Protein AF-A0A7Z7ND71-F1 (afdb_monomer_lite)

InterPro domains:
  IPR002765 Uncharacterised protein family UPF0145, YbjQ-like [PF01906] (1-61)
  IPR002765 Uncharacterised protein family UPF0145, YbjQ-like [PTHR34068] (1-61)
  IPR035439 UPF0145 domain superfamily [SSF117782] (1-61)

Secondary structure (DSSP, 8-state):
--HHHHHHHHHHHHHHHHHHHHHHHHHHHHTT-SEEEEEEEEEEEETTTEEEEEEEEEEE-----SHHHHHHHHHTTTT----------------

Structure (mmCIF, N/CA/C/O backbone):
data_AF-A0A7Z7ND71-F1
#
_entry.id   AF-A0A7Z7ND71-F1
#
loop_
_atom_site.group_PDB
_atom_site.id
_atom_site.type_symbol
_atom_site.label_atom_id
_atom_site.label_alt_id
_atom_site.label_comp_id
_atom_site.label_asym_id
_atom_site.label_entity_id
_atom_site.label_seq_id
_atom_site.pdbx_PDB_ins_code
_atom_site.Cartn_x
_atom_site.Cartn_y
_atom_site.Cartn_z
_atom_site.occupancy
_atom_site.B_iso_or_equiv
_atom_site.auth_seq_id
_atom_site.auth_comp_id
_atom_site.auth_asym_id
_atom_site.auth_atom_id
_atom_site.pdbx_PDB_model_num
ATOM 1 N N . MET A 1 1 ? 31.836 -9.004 -20.708 1.00 43.09 1 MET A N 1
ATOM 2 C CA . MET A 1 1 ? 31.038 -9.108 -19.466 1.00 43.09 1 MET A CA 1
ATOM 3 C C . MET A 1 1 ? 30.983 -7.730 -18.821 1.00 43.09 1 MET A C 1
ATOM 5 O O . MET A 1 1 ? 31.931 -7.339 -18.154 1.00 43.09 1 MET A O 1
ATOM 9 N N . PHE A 1 2 ? 29.920 -6.970 -19.093 1.00 47.94 2 PHE A N 1
ATOM 10 C CA . PHE A 1 2 ? 29.690 -5.639 -18.526 1.00 47.94 2 PHE A CA 1
ATOM 11 C C . PHE A 1 2 ? 28.897 -5.780 -17.221 1.00 47.94 2 PHE A C 1
ATOM 13 O O . PHE A 1 2 ? 27.683 -5.935 -17.233 1.00 47.94 2 PHE A O 1
ATOM 20 N N . GLY A 1 3 ? 29.593 -5.764 -16.082 1.00 55.75 3 GLY A N 1
ATOM 21 C CA . GLY A 1 3 ? 28.962 -5.803 -14.754 1.00 55.75 3 GLY A CA 1
ATOM 22 C C . GLY A 1 3 ? 28.369 -4.462 -14.296 1.00 55.75 3 GLY A C 1
ATOM 23 O O . GLY A 1 3 ? 27.633 -4.428 -13.315 1.00 55.75 3 GLY A O 1
ATOM 24 N N . GLY A 1 4 ? 28.674 -3.360 -14.992 1.00 60.12 4 GLY A N 1
ATOM 25 C CA . GLY A 1 4 ? 28.228 -2.008 -14.627 1.00 60.12 4 GLY A CA 1
ATOM 26 C C . GLY A 1 4 ? 26.797 -1.673 -15.061 1.00 60.12 4 GLY A C 1
ATOM 27 O O . GLY A 1 4 ? 26.057 -1.061 -14.293 1.00 60.12 4 GLY A O 1
ATOM 28 N N . GLU A 1 5 ? 26.373 -2.118 -16.249 1.00 59.59 5 GLU A N 1
ATOM 29 C CA . GLU A 1 5 ? 25.012 -1.872 -16.761 1.00 59.59 5 GLU A CA 1
ATOM 30 C C . GLU A 1 5 ? 23.942 -2.543 -15.891 1.00 59.59 5 GLU A C 1
ATOM 32 O O . GLU A 1 5 ? 22.904 -1.946 -15.621 1.00 59.59 5 GLU A O 1
ATOM 37 N N . LEU A 1 6 ? 24.230 -3.736 -15.357 1.00 59.78 6 LEU A N 1
ATOM 38 C CA . LEU A 1 6 ? 23.340 -4.466 -14.448 1.00 59.78 6 LEU A CA 1
ATOM 39 C C . LEU A 1 6 ? 23.071 -3.715 -13.136 1.00 59.78 6 LEU A C 1
ATOM 41 O O . LEU A 1 6 ? 21.932 -3.701 -12.665 1.00 59.78 6 LEU A O 1
ATOM 45 N N . GLN A 1 7 ? 24.078 -3.059 -12.548 1.00 61.03 7 GLN A N 1
ATOM 46 C CA . GLN A 1 7 ? 23.859 -2.261 -11.336 1.00 61.03 7 GLN A CA 1
ATOM 47 C C . GLN A 1 7 ? 23.040 -0.996 -11.620 1.00 61.03 7 GLN A C 1
ATOM 49 O O . GLN A 1 7 ? 22.138 -0.674 -10.845 1.00 61.03 7 GLN A O 1
ATOM 54 N N . GLY A 1 8 ? 23.300 -0.314 -12.741 1.00 64.06 8 GLY A N 1
ATOM 55 C CA . GLY A 1 8 ? 22.507 0.844 -13.169 1.00 64.06 8 GLY A CA 1
ATOM 56 C C . GLY A 1 8 ? 21.046 0.480 -13.445 1.00 64.06 8 GLY A C 1
ATOM 57 O O . GLY A 1 8 ? 20.133 1.163 -12.990 1.00 64.06 8 GLY A O 1
ATOM 58 N N . MET A 1 9 ? 20.814 -0.656 -14.101 1.00 61.34 9 MET A N 1
ATOM 59 C CA . MET A 1 9 ? 19.477 -1.165 -14.410 1.00 61.34 9 MET A CA 1
ATOM 60 C C . MET A 1 9 ? 18.708 -1.586 -13.152 1.00 61.34 9 MET A C 1
ATOM 62 O O . MET A 1 9 ? 17.529 -1.273 -13.005 1.00 61.34 9 MET A O 1
ATOM 66 N N . THR A 1 10 ? 19.397 -2.211 -12.193 1.00 70.00 10 THR A N 1
ATOM 67 C CA . THR A 1 10 ? 18.819 -2.567 -10.886 1.00 70.00 10 THR A CA 1
ATOM 68 C C . THR A 1 10 ? 18.416 -1.322 -10.091 1.00 70.00 10 THR A C 1
ATOM 70 O O . THR A 1 10 ? 17.353 -1.302 -9.469 1.00 70.00 10 THR A O 1
ATOM 73 N N . LYS A 1 11 ? 19.231 -0.260 -10.139 1.00 75.00 11 LYS A N 1
ATOM 74 C CA . LYS A 1 11 ? 18.915 1.025 -9.503 1.00 75.00 11 LYS A CA 1
ATOM 75 C C . LYS A 1 11 ? 17.685 1.679 -10.140 1.00 75.00 11 LYS A C 1
ATOM 77 O O . LYS A 1 11 ? 16.762 2.046 -9.417 1.00 75.00 11 LYS A O 1
ATOM 82 N N . ASN A 1 12 ? 17.630 1.737 -11.470 1.00 80.56 12 ASN A N 1
ATOM 83 C CA . ASN A 1 12 ? 16.495 2.311 -12.200 1.00 80.56 12 ASN A CA 1
ATOM 84 C C . ASN A 1 12 ? 15.188 1.549 -11.927 1.00 80.56 12 ASN A C 1
ATOM 86 O O . ASN A 1 12 ? 14.128 2.158 -11.774 1.00 80.56 12 ASN A O 1
ATOM 90 N N . LEU A 1 13 ? 15.255 0.219 -11.803 1.00 82.56 13 LEU A N 1
ATOM 91 C CA . LEU A 1 13 ? 14.096 -0.602 -11.453 1.00 82.56 13 LEU A CA 1
ATOM 92 C C . LEU A 1 13 ? 13.594 -0.307 -10.031 1.00 82.56 13 LEU A C 1
ATOM 94 O O . LEU A 1 13 ? 12.386 -0.217 -9.803 1.00 82.56 13 LEU A O 1
ATOM 98 N N . ALA A 1 14 ? 14.508 -0.139 -9.072 1.00 87.75 14 ALA A N 1
ATOM 99 C CA . ALA A 1 14 ? 14.157 0.219 -7.700 1.00 87.75 14 ALA A CA 1
ATOM 100 C C . ALA A 1 14 ? 13.523 1.618 -7.618 1.00 87.75 14 ALA A C 1
ATOM 102 O O . ALA A 1 14 ? 12.507 1.792 -6.944 1.00 87.75 14 ALA A O 1
ATOM 103 N N . GLU A 1 15 ? 14.075 2.595 -8.339 1.00 90.56 15 GLU A N 1
ATOM 104 C CA . GLU A 1 15 ? 13.510 3.946 -8.440 1.00 90.56 15 GLU A CA 1
ATOM 105 C C . GLU A 1 15 ? 12.104 3.922 -9.056 1.00 90.56 15 GLU A C 1
ATOM 107 O O . GLU A 1 15 ? 11.174 4.481 -8.475 1.00 90.56 15 GLU A O 1
ATOM 112 N N . SER A 1 16 ? 11.914 3.173 -10.145 1.00 90.06 16 SER A N 1
ATOM 113 C CA . SER A 1 16 ? 10.611 3.031 -10.811 1.00 90.06 16 SER A CA 1
ATOM 114 C C . SER A 1 16 ? 9.555 2.387 -9.899 1.00 90.06 16 SER A C 1
ATOM 116 O O . SER A 1 16 ? 8.409 2.836 -9.844 1.00 90.06 16 SER A O 1
ATOM 118 N N . ARG A 1 17 ? 9.932 1.367 -9.111 1.00 93.19 17 ARG A N 1
ATOM 119 C CA . ARG A 1 17 ? 9.038 0.760 -8.104 1.00 93.19 17 ARG A CA 1
ATOM 120 C C . ARG A 1 17 ? 8.651 1.747 -7.009 1.00 93.19 17 ARG A C 1
ATOM 122 O O . ARG A 1 17 ? 7.488 1.786 -6.607 1.00 93.19 17 ARG A O 1
ATOM 129 N N . ASN A 1 18 ? 9.609 2.539 -6.533 1.00 95.12 18 ASN A N 1
ATOM 130 C CA . ASN A 1 18 ? 9.352 3.556 -5.519 1.00 95.12 18 ASN A CA 1
ATOM 131 C C . ASN A 1 18 ? 8.399 4.633 -6.042 1.00 95.12 18 ASN A C 1
ATOM 133 O O . ASN A 1 18 ? 7.495 5.043 -5.316 1.00 95.12 18 ASN A O 1
ATOM 137 N N . GLU A 1 19 ? 8.544 5.043 -7.302 1.00 95.75 19 GLU A N 1
ATOM 138 C CA . GLU A 1 19 ? 7.635 5.999 -7.930 1.00 95.75 19 GLU A CA 1
ATOM 139 C C . GLU A 1 19 ? 6.211 5.435 -8.069 1.00 95.75 19 GLU A C 1
ATOM 141 O O . GLU A 1 19 ? 5.246 6.086 -7.659 1.00 95.75 19 GLU A O 1
ATOM 146 N N . ALA A 1 20 ? 6.064 4.202 -8.567 1.00 96.56 20 ALA A N 1
ATOM 147 C CA . ALA A 1 20 ? 4.764 3.536 -8.669 1.00 96.56 20 ALA A CA 1
ATOM 148 C C . ALA A 1 20 ? 4.082 3.403 -7.294 1.00 96.56 20 ALA A C 1
ATOM 150 O O . ALA A 1 20 ? 2.897 3.705 -7.138 1.00 96.56 20 ALA A O 1
ATOM 151 N N . MET A 1 21 ? 4.845 3.025 -6.266 1.00 97.88 21 MET A N 1
ATOM 152 C CA . MET A 1 21 ? 4.355 2.934 -4.892 1.00 97.88 21 MET A CA 1
ATOM 153 C C . MET A 1 21 ? 3.967 4.302 -4.317 1.00 97.88 21 MET A C 1
ATOM 155 O O . MET A 1 21 ? 2.939 4.408 -3.650 1.00 97.88 21 MET A O 1
ATOM 159 N N . ALA A 1 22 ? 4.735 5.361 -4.588 1.00 98.06 22 ALA A N 1
ATOM 160 C CA . ALA A 1 22 ? 4.398 6.714 -4.149 1.00 98.06 22 ALA A CA 1
ATOM 161 C C . ALA A 1 22 ? 3.059 7.182 -4.742 1.00 98.06 22 ALA A C 1
ATOM 163 O O . ALA A 1 22 ? 2.229 7.745 -4.026 1.00 98.06 22 ALA A O 1
ATOM 164 N N . ARG A 1 23 ? 2.807 6.883 -6.024 1.00 98.00 23 ARG A N 1
ATOM 165 C CA . ARG A 1 23 ? 1.519 7.158 -6.681 1.00 98.00 23 ARG A CA 1
ATOM 166 C C . ARG A 1 23 ? 0.372 6.382 -6.024 1.00 98.00 23 ARG A C 1
ATOM 168 O O . ARG A 1 23 ? -0.650 6.985 -5.705 1.00 98.00 23 ARG A O 1
ATOM 175 N N . LEU A 1 24 ? 0.561 5.089 -5.740 1.00 98.50 24 LEU A N 1
ATOM 176 C CA . LEU A 1 24 ? -0.428 4.264 -5.032 1.00 98.50 24 LEU A CA 1
ATOM 177 C C . LEU A 1 24 ? -0.744 4.809 -3.627 1.00 98.50 24 LEU A C 1
ATOM 179 O O . LEU A 1 24 ? -1.908 4.877 -3.238 1.00 98.50 24 LEU A O 1
ATOM 183 N N . ILE A 1 25 ? 0.276 5.221 -2.870 1.00 98.31 25 ILE A N 1
ATOM 184 C CA . ILE A 1 25 ? 0.113 5.804 -1.529 1.00 98.31 25 ILE A CA 1
ATOM 185 C C . ILE A 1 25 ? -0.679 7.111 -1.593 1.00 98.31 25 ILE A C 1
ATOM 187 O O . ILE A 1 25 ? -1.575 7.323 -0.775 1.00 98.31 25 ILE A O 1
ATOM 191 N N . ASN A 1 26 ? -0.367 7.979 -2.556 1.00 98.31 26 ASN A N 1
ATOM 192 C CA . ASN A 1 26 ? -1.093 9.232 -2.741 1.00 98.31 26 ASN A CA 1
ATOM 193 C C . ASN A 1 26 ? -2.566 8.974 -3.070 1.00 98.31 26 ASN A C 1
ATOM 195 O O . ASN A 1 26 ? -3.440 9.585 -2.461 1.00 98.31 26 ASN A O 1
ATOM 199 N N . GLU A 1 27 ? -2.851 8.017 -3.951 1.00 98.25 27 GLU A N 1
ATOM 200 C CA . GLU A 1 27 ? -4.225 7.655 -4.293 1.00 98.25 27 GLU A CA 1
ATOM 201 C C . GLU A 1 27 ? -4.982 7.050 -3.102 1.00 98.25 27 GLU A C 1
ATOM 203 O O . GLU A 1 27 ? -6.133 7.406 -2.845 1.00 98.25 27 GLU A O 1
ATOM 208 N N . ALA A 1 28 ? -4.330 6.189 -2.314 1.00 98.25 28 ALA A N 1
ATOM 209 C CA . ALA A 1 28 ? -4.919 5.639 -1.097 1.00 98.25 28 ALA A CA 1
ATOM 210 C C . ALA A 1 28 ? -5.277 6.744 -0.090 1.00 98.25 28 ALA A C 1
ATOM 212 O O . ALA A 1 28 ? -6.378 6.735 0.460 1.00 98.25 28 ALA A O 1
ATOM 213 N N . ARG A 1 29 ? -4.389 7.731 0.099 1.00 96.69 29 ARG A N 1
ATOM 214 C CA . ARG A 1 29 ? -4.637 8.898 0.962 1.00 96.69 29 ARG A CA 1
ATOM 215 C C . ARG A 1 29 ? -5.776 9.769 0.446 1.00 96.69 29 ARG A C 1
ATOM 217 O O . ARG A 1 29 ? -6.638 10.150 1.231 1.00 96.69 29 ARG A O 1
ATOM 224 N N . ASN A 1 30 ? -5.816 10.042 -0.859 1.00 97.62 30 ASN A N 1
ATOM 225 C CA . ASN A 1 30 ? -6.882 10.831 -1.487 1.00 97.62 30 ASN A CA 1
ATOM 226 C C . ASN A 1 30 ? -8.265 10.186 -1.308 1.00 97.62 30 ASN A C 1
ATOM 228 O O . ASN A 1 30 ? -9.274 10.884 -1.256 1.00 97.62 30 ASN A O 1
ATOM 232 N N . ARG A 1 31 ? -8.313 8.857 -1.159 1.00 96.94 31 ARG A N 1
ATOM 233 C CA . ARG A 1 31 ? -9.531 8.085 -0.863 1.00 96.94 31 ARG A CA 1
ATOM 234 C C . ARG A 1 31 ? -9.845 7.965 0.632 1.00 96.94 31 ARG A C 1
ATOM 236 O O . ARG A 1 31 ? -10.776 7.253 0.996 1.00 96.94 31 ARG A O 1
ATOM 243 N N . GLY A 1 32 ? -9.079 8.627 1.499 1.00 95.56 32 GLY A N 1
ATOM 244 C CA . GLY A 1 32 ? -9.239 8.562 2.953 1.00 95.56 32 GLY A CA 1
ATOM 245 C C . GLY A 1 32 ? -8.668 7.295 3.596 1.00 95.56 32 GLY A C 1
ATOM 246 O O . GLY A 1 32 ? -8.955 7.026 4.756 1.00 95.56 32 GLY A O 1
ATOM 247 N N . GLY A 1 33 ? -7.872 6.506 2.872 1.00 96.50 33 GLY A N 1
ATOM 248 C CA . GLY A 1 33 ? -7.189 5.343 3.426 1.00 96.50 33 GLY A CA 1
ATOM 249 C C . GLY A 1 33 ? -5.978 5.734 4.274 1.00 96.50 33 GLY A C 1
ATOM 250 O O . GLY A 1 33 ? -5.184 6.596 3.892 1.00 96.50 33 GLY A O 1
ATOM 251 N N . ASN A 1 34 ? -5.795 5.051 5.406 1.00 94.94 34 ASN A N 1
ATOM 252 C CA . ASN A 1 34 ? -4.594 5.153 6.243 1.00 94.94 34 ASN A CA 1
ATOM 253 C C . ASN A 1 34 ? -3.657 3.939 6.091 1.00 94.94 34 ASN A C 1
ATOM 255 O O . ASN A 1 34 ? -2.567 3.929 6.662 1.00 94.94 34 ASN A O 1
ATOM 259 N N . ALA A 1 35 ? -4.077 2.928 5.328 1.00 96.38 35 ALA A N 1
ATOM 260 C CA . ALA A 1 35 ? -3.300 1.740 5.017 1.00 96.38 35 ALA A CA 1
ATOM 261 C C . ALA A 1 35 ? -3.681 1.182 3.637 1.00 96.38 35 ALA A C 1
ATOM 263 O O . ALA A 1 35 ? -4.778 1.424 3.128 1.00 96.38 35 ALA A O 1
ATOM 264 N N . ILE A 1 36 ? -2.768 0.404 3.051 1.00 98.38 36 ILE A N 1
ATOM 265 C CA . ILE A 1 36 ? -2.999 -0.374 1.832 1.00 98.38 36 ILE A CA 1
ATOM 266 C C . ILE A 1 36 ? -2.813 -1.847 2.188 1.00 98.38 36 ILE A C 1
ATOM 268 O O . ILE A 1 36 ? -1.746 -2.237 2.662 1.00 98.38 36 ILE A O 1
ATOM 272 N N . ILE A 1 37 ? -3.835 -2.667 1.954 1.00 97.94 37 ILE A N 1
ATOM 273 C CA . ILE A 1 37 ? -3.774 -4.120 2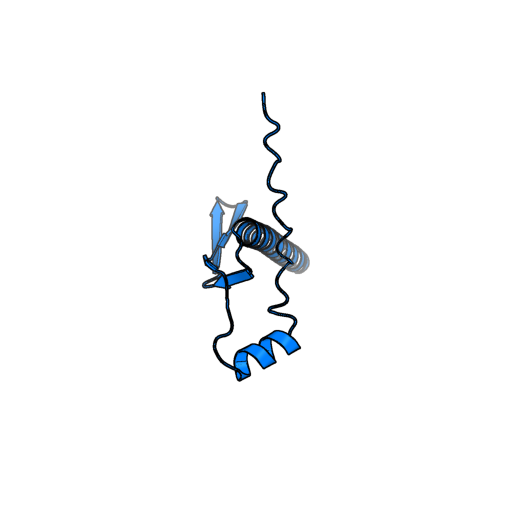.155 1.00 97.94 37 ILE A CA 1
ATOM 274 C C . ILE A 1 37 ? -3.729 -4.852 0.817 1.00 97.94 37 ILE A C 1
ATOM 276 O O . ILE A 1 37 ? -4.203 -4.346 -0.202 1.00 97.94 37 ILE A O 1
ATOM 280 N N . GLY A 1 38 ? -3.145 -6.052 0.821 1.00 97.75 38 GLY A N 1
ATOM 281 C CA . GLY A 1 38 ? -2.999 -6.853 -0.395 1.00 97.75 38 GLY A CA 1
ATOM 282 C C . GLY A 1 38 ? -2.155 -6.166 -1.471 1.00 97.75 38 GLY A C 1
ATOM 283 O O . GLY A 1 38 ? -2.435 -6.350 -2.649 1.00 97.75 38 GLY A O 1
ATOM 284 N N . MET A 1 39 ? -1.167 -5.352 -1.072 1.00 97.81 39 MET A N 1
ATOM 285 C CA . MET A 1 39 ? -0.309 -4.632 -2.013 1.00 97.81 39 MET A CA 1
ATOM 286 C C . MET A 1 39 ? 0.510 -5.607 -2.864 1.00 97.81 39 MET A C 1
ATOM 288 O O . MET A 1 39 ? 1.092 -6.566 -2.345 1.00 97.81 39 MET A O 1
ATOM 292 N N . ARG A 1 40 ? 0.545 -5.354 -4.171 1.00 96.69 40 ARG A N 1
ATOM 293 C CA . ARG A 1 40 ? 1.296 -6.123 -5.164 1.00 96.69 40 ARG A CA 1
ATOM 294 C C . ARG A 1 40 ? 1.946 -5.185 -6.177 1.00 96.69 40 ARG A C 1
ATOM 296 O O . ARG A 1 40 ? 1.494 -4.056 -6.379 1.00 96.69 40 ARG A O 1
ATOM 303 N N . PHE A 1 41 ? 2.988 -5.704 -6.820 1.00 95.62 41 PHE A N 1
ATOM 304 C CA . PHE A 1 41 ? 3.506 -5.170 -8.070 1.00 95.62 41 PHE A CA 1
ATOM 305 C C . PHE A 1 41 ? 3.234 -6.179 -9.175 1.00 95.62 41 PHE A C 1
ATOM 307 O O . PHE A 1 41 ? 3.612 -7.341 -9.020 1.00 95.62 41 PHE A O 1
ATOM 314 N N . ASP A 1 42 ? 2.672 -5.707 -10.279 1.00 93.00 42 ASP A N 1
ATOM 315 C CA . ASP A 1 42 ? 2.698 -6.421 -11.550 1.00 93.00 42 ASP A CA 1
ATOM 316 C C . ASP A 1 42 ? 3.696 -5.721 -12.471 1.00 93.00 42 ASP A C 1
ATOM 318 O O . ASP A 1 42 ? 3.855 -4.496 -12.431 1.00 93.00 42 ASP A O 1
ATOM 322 N N . THR A 1 43 ? 4.400 -6.508 -13.278 1.00 88.75 43 THR A N 1
ATOM 323 C CA . THR A 1 43 ? 5.336 -5.997 -14.277 1.00 88.75 43 THR A CA 1
ATOM 324 C C . THR A 1 43 ? 5.026 -6.613 -15.624 1.00 88.75 43 THR A C 1
ATOM 326 O O . THR A 1 43 ? 4.968 -7.838 -15.729 1.00 88.75 43 THR A O 1
ATOM 329 N N . THR A 1 44 ? 4.881 -5.771 -16.639 1.00 86.44 44 THR A N 1
ATOM 330 C CA . THR A 1 44 ? 4.620 -6.201 -18.013 1.00 86.44 44 THR A CA 1
ATOM 331 C C . THR A 1 44 ? 5.714 -5.652 -18.910 1.00 86.44 44 THR A C 1
ATOM 333 O O . THR A 1 44 ? 5.992 -4.455 -18.897 1.00 86.44 44 THR A O 1
ATOM 336 N N . GLU A 1 45 ? 6.342 -6.515 -19.698 1.00 82.38 45 GLU A N 1
ATOM 337 C CA . GLU A 1 45 ? 7.266 -6.092 -20.748 1.00 82.38 45 GLU A CA 1
ATOM 338 C C . GLU A 1 45 ? 6.454 -5.729 -21.999 1.00 82.38 45 GLU A C 1
ATOM 340 O O . GLU A 1 45 ? 5.766 -6.569 -22.581 1.00 82.38 45 GLU A O 1
ATOM 345 N N . LEU A 1 46 ? 6.491 -4.457 -22.398 1.00 77.19 46 LEU A N 1
ATOM 346 C CA . LEU A 1 46 ? 5.951 -3.979 -23.667 1.00 77.19 46 LEU A CA 1
ATOM 347 C C . LEU A 1 46 ? 7.081 -3.963 -24.705 1.00 77.19 46 LEU A C 1
ATOM 349 O O . LEU A 1 46 ? 7.751 -2.952 -24.923 1.00 77.19 46 LEU A O 1
ATOM 353 N N . GLY A 1 47 ? 7.277 -5.111 -25.357 1.00 76.62 47 GLY A N 1
ATOM 354 C CA . GLY A 1 47 ? 8.359 -5.318 -26.322 1.00 76.62 47 GLY A CA 1
ATOM 355 C C . GLY A 1 47 ? 9.746 -5.289 -25.672 1.00 76.62 47 GLY A C 1
ATOM 356 O O . GLY A 1 47 ? 9.875 -5.386 -24.457 1.00 76.62 47 GLY A O 1
ATOM 357 N N . ASP A 1 48 ? 10.792 -5.127 -26.483 1.00 71.94 48 ASP A N 1
ATOM 358 C CA . ASP A 1 48 ? 12.179 -5.321 -26.025 1.00 71.94 48 ASP A CA 1
ATOM 359 C C . ASP A 1 48 ? 12.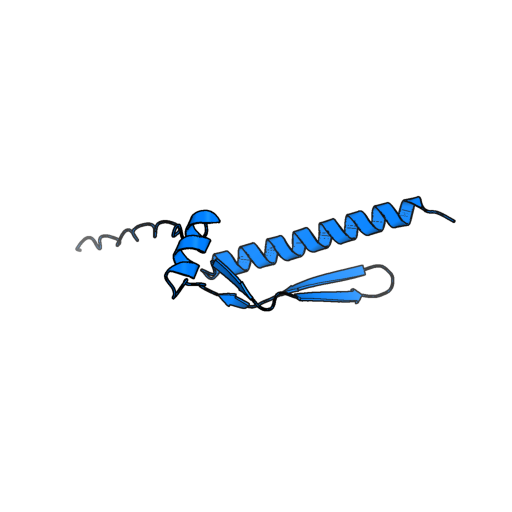752 -4.158 -25.190 1.00 71.94 48 ASP A C 1
ATOM 361 O O . ASP A 1 48 ? 13.865 -4.257 -24.675 1.00 71.94 48 ASP A O 1
ATOM 365 N N . VAL A 1 49 ? 12.043 -3.025 -25.088 1.00 70.69 49 VAL A N 1
ATOM 366 C CA . VAL A 1 49 ? 12.623 -1.758 -24.589 1.00 70.69 49 VAL A CA 1
ATOM 367 C C . VAL A 1 49 ? 11.851 -1.152 -23.414 1.00 70.69 49 VAL A C 1
ATOM 369 O O . VAL A 1 49 ? 12.389 -0.298 -22.711 1.00 70.69 49 VAL A O 1
ATOM 372 N N . TRP A 1 50 ? 10.607 -1.571 -23.173 1.00 75.25 50 TRP A N 1
ATOM 373 C CA . TRP A 1 50 ? 9.754 -0.964 -22.151 1.00 75.25 50 TRP A CA 1
ATOM 374 C C . TRP A 1 50 ? 9.259 -1.989 -21.139 1.00 75.25 50 TRP A C 1
ATOM 376 O O . TRP A 1 50 ? 8.673 -3.003 -21.496 1.00 75.25 50 TRP A O 1
ATOM 386 N N . THR A 1 51 ? 9.436 -1.680 -19.856 1.00 81.25 51 THR A N 1
ATOM 387 C CA . THR A 1 51 ? 8.853 -2.442 -18.749 1.00 81.25 51 THR A CA 1
ATOM 388 C C . THR A 1 51 ? 7.904 -1.532 -17.987 1.00 81.25 51 THR A C 1
ATOM 390 O O . THR A 1 51 ? 8.315 -0.519 -17.421 1.00 81.25 51 THR A O 1
ATOM 393 N N . GLU A 1 52 ? 6.626 -1.887 -17.972 1.00 87.12 52 GLU A N 1
ATOM 394 C CA . GLU A 1 52 ? 5.632 -1.263 -17.113 1.00 87.12 52 GLU A CA 1
ATOM 395 C C . GLU A 1 52 ? 5.713 -1.863 -15.706 1.00 87.12 52 GLU A C 1
ATOM 397 O O . GLU A 1 52 ? 5.882 -3.072 -15.541 1.00 87.12 52 GLU A O 1
ATOM 402 N N . ILE A 1 53 ? 5.570 -1.013 -14.686 1.00 91.56 53 ILE A N 1
ATOM 403 C CA . ILE A 1 53 ? 5.452 -1.424 -13.286 1.00 91.56 53 ILE A CA 1
ATOM 404 C C . ILE A 1 53 ? 4.154 -0.848 -12.733 1.00 91.56 53 ILE A C 1
ATOM 406 O O . ILE A 1 53 ? 4.024 0.365 -12.558 1.00 91.56 53 ILE A O 1
ATOM 410 N N . CYS A 1 54 ? 3.216 -1.724 -12.398 1.00 93.94 54 CYS A N 1
ATOM 411 C CA . CYS A 1 54 ? 1.949 -1.357 -11.785 1.00 93.94 54 CYS A CA 1
ATOM 412 C C . CYS A 1 54 ? 1.979 -1.713 -10.299 1.00 93.94 54 CYS A C 1
ATOM 414 O O . CYS A 1 54 ? 2.122 -2.879 -9.943 1.00 93.94 54 CYS A O 1
ATOM 416 N N . ALA A 1 55 ? 1.807 -0.723 -9.421 1.00 97.62 55 ALA A N 1
ATOM 417 C CA . ALA A 1 55 ? 1.573 -0.949 -7.996 1.00 97.62 55 ALA A CA 1
ATOM 418 C C . ALA A 1 55 ? 0.074 -0.839 -7.700 1.00 97.62 55 ALA A C 1
ATOM 420 O O . ALA A 1 55 ? -0.549 0.167 -8.042 1.00 97.62 55 ALA A O 1
ATOM 421 N N . TYR A 1 56 ? -0.503 -1.838 -7.037 1.00 97.69 56 TYR A N 1
ATOM 422 C CA . TYR A 1 56 ? -1.924 -1.839 -6.681 1.00 97.69 56 TYR A CA 1
ATOM 423 C C . TYR A 1 56 ? -2.174 -2.513 -5.333 1.00 97.69 56 TYR A C 1
ATOM 425 O O . TYR A 1 56 ? -1.318 -3.204 -4.785 1.00 97.69 56 TYR A O 1
ATOM 433 N N . GLY A 1 57 ? -3.360 -2.277 -4.780 1.00 98.31 57 GLY A N 1
ATOM 434 C CA . GLY A 1 57 ? -3.815 -2.816 -3.504 1.00 98.31 57 GLY A CA 1
ATOM 435 C C . GLY A 1 57 ? -5.160 -2.208 -3.113 1.00 98.31 57 GLY A C 1
ATOM 436 O O . GLY A 1 57 ? -5.756 -1.449 -3.877 1.00 98.31 57 GLY A O 1
ATOM 437 N N . THR A 1 58 ? -5.641 -2.524 -1.914 1.00 98.38 58 THR A N 1
ATOM 438 C CA . THR A 1 58 ? -6.907 -1.990 -1.390 1.00 98.38 58 THR A CA 1
ATOM 439 C C . THR A 1 58 ? -6.633 -0.949 -0.315 1.00 98.38 58 THR A C 1
ATOM 441 O O . THR A 1 58 ? -6.035 -1.266 0.713 1.00 98.38 58 THR A O 1
ATOM 444 N N . ALA A 1 59 ? -7.079 0.287 -0.538 1.00 98.50 59 ALA A N 1
ATOM 445 C CA . ALA A 1 59 ? -7.047 1.334 0.477 1.00 98.50 59 ALA A CA 1
ATOM 446 C C . ALA A 1 59 ? -8.090 1.044 1.566 1.00 98.50 59 ALA A C 1
ATOM 448 O O . ALA A 1 59 ? -9.244 0.745 1.259 1.00 98.50 59 ALA A O 1
ATOM 449 N N . VAL A 1 60 ? -7.688 1.136 2.833 1.00 97.56 60 VAL A N 1
ATOM 450 C CA . VAL A 1 60 ? -8.563 0.893 3.988 1.00 97.56 60 VAL A CA 1
ATOM 451 C C . VAL A 1 60 ? -8.344 1.934 5.079 1.00 97.56 60 VAL A C 1
ATOM 453 O O . VAL A 1 60 ? -7.279 2.547 5.164 1.00 97.56 60 VAL A O 1
ATOM 456 N N . GLN A 1 61 ? -9.340 2.079 5.951 1.00 95.69 61 GLN A N 1
ATOM 457 C CA . GLN A 1 61 ? -9.199 2.732 7.249 1.00 95.69 61 GLN A CA 1
ATOM 458 C C . GLN A 1 61 ? -8.986 1.651 8.319 1.00 95.69 61 GLN A C 1
ATOM 460 O O . GLN A 1 61 ? -9.933 1.049 8.820 1.00 95.69 61 GLN A O 1
ATOM 465 N N . ALA A 1 62 ? -7.733 1.379 8.664 1.00 94.06 62 ALA A N 1
ATOM 466 C CA . ALA A 1 62 ? -7.365 0.469 9.737 1.00 94.06 62 ALA A CA 1
ATOM 467 C C . ALA A 1 62 ? -7.602 1.128 11.106 1.00 94.06 62 ALA A C 1
ATOM 469 O O . ALA A 1 62 ? -7.084 2.216 11.379 1.00 94.06 62 ALA A O 1
ATOM 470 N N . VAL A 1 63 ? -8.368 0.450 11.968 1.00 93.50 63 VAL A N 1
ATOM 471 C CA . VAL A 1 63 ? -8.679 0.877 13.341 1.00 93.50 63 VAL A CA 1
ATOM 472 C C . VAL A 1 63 ? -8.297 -0.244 14.316 1.00 93.50 63 VAL A C 1
ATOM 474 O O . VAL A 1 63 ? -8.782 -1.366 14.163 1.00 93.50 63 VAL A O 1
ATOM 477 N N . PRO A 1 64 ? -7.438 0.013 15.319 1.00 91.88 64 PRO A N 1
ATOM 478 C CA . PRO A 1 64 ? -7.075 -0.993 16.312 1.00 91.88 64 PRO A CA 1
ATOM 479 C C . PRO A 1 64 ? -8.249 -1.300 17.254 1.00 91.88 64 PRO A C 1
ATOM 481 O O . PRO A 1 64 ? -8.790 -0.409 17.910 1.00 91.88 64 PRO A O 1
ATOM 484 N N . VAL A 1 65 ? -8.613 -2.580 17.364 1.00 93.69 65 VAL A N 1
ATOM 485 C CA . VAL A 1 65 ? -9.799 -3.016 18.128 1.00 93.69 65 VAL A CA 1
ATOM 486 C C . VAL A 1 65 ? -9.484 -3.530 19.538 1.00 93.69 65 VAL A C 1
ATOM 488 O O . VAL A 1 65 ? -10.346 -3.453 20.411 1.00 93.69 65 VAL A O 1
ATOM 491 N N . THR A 1 66 ? -8.249 -3.962 19.814 1.00 95.31 66 THR A N 1
ATOM 492 C CA . THR A 1 66 ? -7.816 -4.437 21.145 1.00 95.31 66 THR A CA 1
ATOM 493 C C . THR A 1 66 ? -6.930 -3.418 21.865 1.00 95.31 66 THR A C 1
ATOM 495 O O . THR A 1 66 ? -6.315 -2.564 21.225 1.00 95.31 66 THR A O 1
ATOM 498 N N . ASP A 1 67 ? -6.825 -3.516 23.195 1.00 94.69 67 ASP A N 1
ATOM 499 C CA . ASP A 1 67 ? -5.942 -2.643 23.988 1.00 94.69 67 ASP A CA 1
ATOM 500 C C . ASP A 1 67 ? -4.470 -2.815 23.616 1.00 94.69 67 ASP A C 1
ATOM 502 O O . ASP A 1 67 ? -3.756 -1.830 23.442 1.00 94.69 67 ASP A O 1
ATOM 506 N N . ALA A 1 68 ? -4.036 -4.058 23.397 1.00 95.44 68 ALA A N 1
ATOM 507 C CA . ALA A 1 68 ? -2.692 -4.346 22.908 1.00 95.44 68 ALA A CA 1
ATOM 508 C C . ALA A 1 68 ? -2.438 -3.684 21.541 1.00 95.44 68 ALA A C 1
ATOM 510 O O . ALA A 1 68 ? -1.416 -3.028 21.359 1.00 95.44 68 ALA A O 1
ATOM 511 N N . ALA A 1 69 ? -3.391 -3.775 20.604 1.00 92.81 69 ALA A N 1
ATOM 512 C CA . ALA A 1 69 ? -3.263 -3.144 19.291 1.00 92.81 69 ALA A CA 1
ATOM 513 C C . ALA A 1 69 ? -3.227 -1.610 19.382 1.00 92.81 69 ALA A C 1
ATOM 515 O O . ALA A 1 69 ? -2.452 -0.979 18.666 1.00 92.81 69 ALA A O 1
ATOM 516 N N . ARG A 1 70 ? -4.025 -1.003 20.272 1.00 93.25 70 ARG A N 1
ATOM 517 C CA . ARG A 1 70 ? -3.993 0.447 20.535 1.00 93.25 70 ARG A CA 1
ATOM 518 C C . ARG A 1 70 ? -2.650 0.888 21.108 1.00 93.25 70 ARG A C 1
ATOM 520 O O . ARG A 1 70 ? -2.084 1.873 20.637 1.00 93.25 70 ARG A O 1
ATOM 527 N N . TYR A 1 71 ? -2.122 0.141 22.076 1.00 93.06 71 TYR A N 1
ATOM 528 C CA . TYR A 1 71 ? -0.806 0.401 22.651 1.00 93.06 71 TYR A CA 1
ATOM 529 C C . TYR A 1 71 ? 0.284 0.342 21.575 1.00 93.06 71 TYR A C 1
ATOM 531 O O . TYR A 1 71 ? 1.017 1.312 21.395 1.00 93.06 71 TYR A O 1
ATOM 539 N N . THR A 1 72 ? 0.334 -0.731 20.782 1.00 92.69 72 THR A N 1
ATOM 540 C CA . THR A 1 72 ? 1.300 -0.860 19.681 1.00 92.69 72 THR A CA 1
ATOM 541 C C . THR A 1 72 ? 1.161 0.263 18.656 1.00 92.69 72 THR A C 1
ATOM 543 O O . THR A 1 72 ? 2.167 0.842 18.254 1.00 92.69 72 THR A O 1
ATOM 546 N N . ALA A 1 73 ? -0.067 0.615 18.262 1.00 90.81 73 ALA A N 1
ATOM 547 C CA . ALA A 1 73 ? -0.307 1.709 17.328 1.00 90.81 73 ALA A CA 1
ATOM 548 C C . ALA A 1 73 ? 0.273 3.033 17.858 1.00 90.81 73 ALA A C 1
ATOM 550 O O . ALA A 1 73 ? 1.023 3.688 17.138 1.00 90.81 73 ALA A O 1
ATOM 551 N N . SER A 1 74 ? 0.046 3.365 19.136 1.00 90.06 74 SER A N 1
ATOM 552 C CA . SER A 1 74 ? 0.608 4.579 19.750 1.00 90.06 74 SER A CA 1
ATOM 553 C C . SER A 1 74 ? 2.139 4.600 19.783 1.00 90.06 74 SER A C 1
ATOM 555 O O . SER A 1 74 ? 2.735 5.637 19.505 1.00 90.06 74 SER A O 1
ATOM 557 N N . GLN A 1 75 ? 2.782 3.460 20.056 1.00 93.25 75 GLN A N 1
ATOM 558 C CA . GLN A 1 75 ? 4.245 3.349 20.089 1.00 93.25 75 GLN A CA 1
ATOM 559 C C . GLN A 1 75 ? 4.864 3.55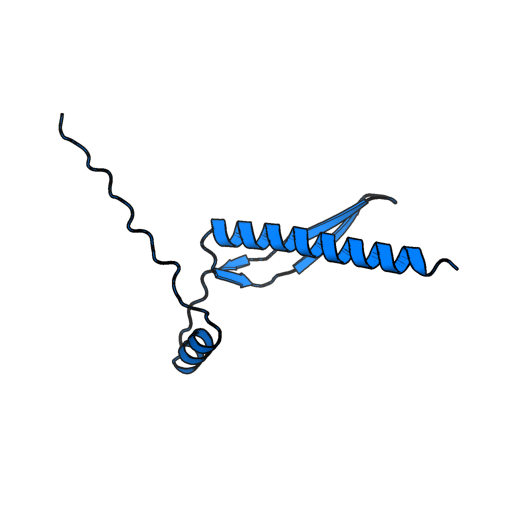7 18.702 1.00 93.25 75 GLN A C 1
ATOM 561 O O . GLN A 1 75 ? 5.946 4.123 18.579 1.00 93.25 75 GLN A O 1
ATOM 566 N N . LEU A 1 76 ? 4.164 3.117 17.654 1.00 90.56 76 LEU A N 1
ATOM 567 C CA . LEU A 1 76 ? 4.599 3.245 16.262 1.00 90.56 76 LEU A CA 1
ATOM 568 C C . LEU A 1 76 ? 4.145 4.558 15.598 1.00 90.56 76 LEU A C 1
ATOM 570 O O . LEU A 1 76 ? 4.442 4.783 14.428 1.00 90.56 76 LEU A O 1
ATOM 574 N N . GLY A 1 77 ? 3.414 5.420 16.315 1.00 87.69 77 GLY A N 1
ATOM 575 C CA . GLY A 1 77 ? 2.868 6.666 15.768 1.00 87.69 77 GLY A CA 1
ATOM 576 C C . GLY A 1 77 ? 1.667 6.479 14.830 1.00 87.69 77 GLY A C 1
ATOM 577 O O . GLY A 1 77 ? 1.284 7.410 14.123 1.00 87.69 77 GLY A O 1
ATOM 578 N N . TYR A 1 78 ? 1.044 5.299 14.819 1.00 85.62 78 TYR A N 1
ATOM 579 C CA . TYR A 1 78 ? -0.189 5.028 14.084 1.00 85.62 78 TYR A CA 1
ATOM 580 C C . TYR A 1 78 ? -1.415 5.365 14.947 1.00 85.62 78 TYR A C 1
ATOM 582 O O . TYR A 1 78 ? -1.482 5.014 16.122 1.00 85.62 78 TYR A O 1
ATOM 590 N N . GLY A 1 79 ? -2.423 6.027 14.372 1.00 66.00 79 GLY A N 1
ATOM 591 C CA . GLY A 1 79 ? -3.659 6.372 15.092 1.00 66.00 79 GLY A CA 1
ATOM 592 C C . GLY A 1 79 ? -3.707 7.781 15.686 1.00 66.00 79 GLY A C 1
ATOM 593 O O . GLY A 1 79 ? -4.703 8.132 16.315 1.00 66.00 79 GLY A O 1
ATOM 594 N N . VAL A 1 80 ? -2.708 8.630 15.422 1.00 58.28 80 VAL A N 1
ATOM 595 C CA . VAL A 1 80 ? -2.926 10.080 15.480 1.00 58.28 80 VAL A CA 1
ATOM 596 C C . VAL A 1 80 ? -3.785 10.409 14.266 1.00 58.28 80 VAL A C 1
ATOM 598 O O . VAL A 1 80 ? -3.294 10.436 13.138 1.00 58.28 80 VAL A O 1
ATOM 601 N N . ALA A 1 81 ? -5.096 10.534 14.467 1.00 51.38 81 ALA A N 1
ATOM 602 C CA . ALA A 1 81 ? -5.980 11.003 13.415 1.00 51.38 81 ALA A CA 1
ATOM 603 C C . ALA A 1 81 ? -5.376 12.287 12.835 1.00 51.38 81 ALA A C 1
ATOM 605 O O . ALA A 1 81 ? -5.056 13.214 13.585 1.00 51.38 81 ALA A O 1
ATOM 606 N N . ALA A 1 82 ? -5.218 12.337 11.508 1.00 52.00 82 ALA A N 1
ATOM 607 C CA . ALA A 1 82 ? -5.204 13.611 10.815 1.00 52.00 82 ALA A CA 1
ATOM 608 C C . ALA A 1 82 ? -6.431 14.351 11.345 1.00 52.00 82 ALA A C 1
ATOM 610 O O . ALA A 1 82 ? -7.553 13.867 11.188 1.00 52.00 82 ALA A O 1
ATOM 611 N N . GLN A 1 83 ? -6.188 15.408 12.116 1.00 43.00 83 GLN A N 1
ATOM 612 C CA . GLN A 1 83 ? -7.223 16.206 12.747 1.00 43.00 83 GLN A CA 1
ATOM 613 C C . GLN A 1 83 ? -8.244 16.502 11.656 1.00 43.00 83 GLN A C 1
ATOM 615 O O . GLN A 1 83 ? -7.887 17.107 10.644 1.00 43.00 83 GLN A O 1
ATOM 620 N N . ALA A 1 84 ? -9.465 15.983 11.805 1.00 47.94 84 ALA A N 1
ATOM 621 C CA . ALA A 1 84 ? -10.543 16.307 10.894 1.00 47.94 84 ALA A CA 1
ATOM 622 C C . ALA A 1 84 ? -10.642 17.831 10.909 1.00 47.94 84 ALA A C 1
ATOM 624 O O . ALA A 1 84 ? -11.018 18.414 11.927 1.00 47.94 84 ALA A O 1
ATOM 625 N N . GLN A 1 85 ? -10.194 18.474 9.828 1.00 44.25 85 GLN A N 1
ATOM 626 C CA . GLN A 1 85 ? -10.355 19.908 9.674 1.00 44.25 85 GLN A CA 1
ATOM 627 C C . GLN A 1 85 ? -11.849 20.167 9.830 1.00 44.25 85 GLN A C 1
ATOM 629 O O . GLN A 1 85 ? -12.633 19.523 9.123 1.00 44.25 85 GLN A O 1
ATOM 634 N N . PRO A 1 86 ? -12.266 21.015 10.786 1.00 42.88 86 PRO A N 1
ATOM 635 C CA . PRO A 1 86 ? -13.669 21.334 10.931 1.00 42.88 86 PRO A CA 1
ATOM 636 C C . PRO A 1 86 ? -14.127 21.873 9.581 1.00 42.88 86 PRO A C 1
ATOM 638 O O . PRO A 1 86 ? -13.630 22.891 9.101 1.00 42.88 86 PRO A O 1
ATOM 641 N N . GLN A 1 87 ? -15.020 21.127 8.930 1.00 57.84 87 GLN A N 1
ATOM 642 C CA . GLN A 1 87 ? -15.712 21.580 7.738 1.00 57.84 87 GLN A CA 1
ATOM 643 C C . GLN A 1 87 ? -16.383 22.891 8.126 1.00 57.84 87 GLN A C 1
ATOM 645 O O . GLN A 1 87 ? -17.350 22.897 8.890 1.00 57.84 87 GLN A O 1
ATOM 650 N N . HIS A 1 88 ? -15.821 24.004 7.651 1.00 46.44 88 HIS A N 1
ATOM 651 C CA . HIS A 1 88 ? -16.459 25.306 7.715 1.00 46.44 88 HIS A CA 1
ATOM 652 C C . HIS A 1 88 ? -17.789 25.163 6.978 1.00 46.44 88 HIS A C 1
ATOM 654 O O . HIS A 1 88 ? -17.854 25.173 5.750 1.00 46.44 88 HIS A O 1
ATOM 660 N N . ARG A 1 89 ? -18.851 24.933 7.753 1.00 51.94 89 ARG A N 1
ATOM 661 C CA . ARG A 1 89 ? -20.232 24.996 7.301 1.00 51.94 89 ARG A CA 1
ATOM 662 C C . ARG A 1 89 ? -20.411 26.401 6.742 1.00 51.94 89 ARG A C 1
ATOM 664 O O . ARG A 1 89 ? -20.398 27.357 7.508 1.00 51.94 89 ARG A O 1
ATOM 671 N N . GLY A 1 90 ? -20.503 26.505 5.417 1.00 51.34 90 GLY A N 1
ATOM 672 C CA . GLY A 1 90 ? -20.801 27.758 4.741 1.00 51.34 90 GLY A CA 1
ATOM 673 C C . GLY A 1 90 ? -22.047 28.373 5.362 1.00 51.34 90 GLY A C 1
ATOM 674 O O . GLY A 1 90 ? -23.100 27.734 5.419 1.00 51.34 90 GLY A O 1
ATOM 675 N N . GLU A 1 91 ? -21.900 29.586 5.878 1.00 49.00 91 GLU A N 1
ATOM 676 C CA . GLU A 1 91 ? -23.026 30.417 6.264 1.00 49.00 91 GLU A CA 1
ATOM 677 C C . GLU A 1 91 ? -23.800 30.746 4.986 1.00 49.00 91 GLU A C 1
ATOM 679 O O . GLU A 1 91 ? -23.357 31.517 4.136 1.00 49.00 91 GLU A O 1
ATOM 684 N 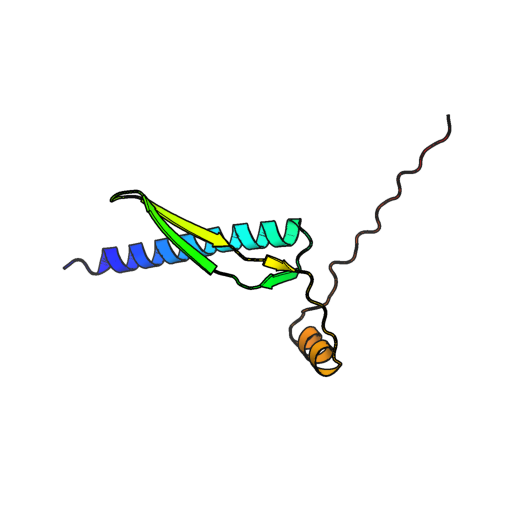N . ALA A 1 92 ? -24.958 30.109 4.828 1.00 59.94 92 ALA A N 1
ATOM 685 C CA . ALA A 1 92 ? -25.997 30.610 3.950 1.00 59.94 92 ALA A CA 1
ATOM 686 C C . ALA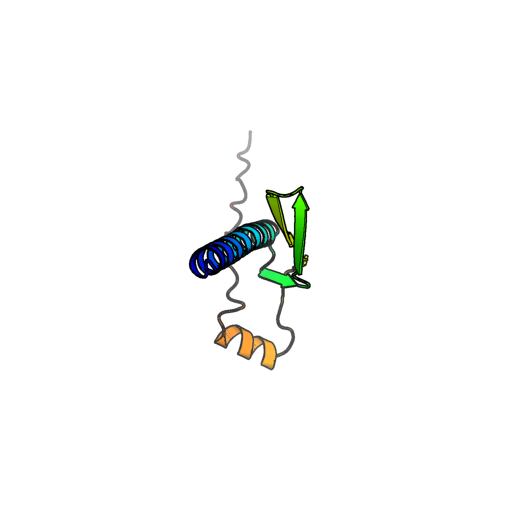 A 1 92 ? -26.488 31.937 4.549 1.00 59.94 92 ALA A C 1
ATOM 688 O O . ALA A 1 92 ? -27.239 31.941 5.525 1.00 59.94 92 ALA A O 1
ATOM 689 N N . GLY A 1 93 ? -26.013 33.057 4.005 1.00 46.16 93 GLY A N 1
ATOM 690 C CA . GLY A 1 93 ? -26.558 34.377 4.308 1.00 46.16 93 GLY A CA 1
ATOM 691 C C . GLY A 1 93 ? -27.979 34.504 3.736 1.00 46.16 93 GLY A C 1
ATOM 692 O O . GLY A 1 93 ? -28.197 34.084 2.596 1.00 46.16 93 GLY A O 1
ATOM 693 N N . PRO A 1 94 ? -28.959 35.023 4.496 1.00 66.62 94 PRO A N 1
ATOM 694 C CA . PRO A 1 94 ? -30.325 35.171 4.010 1.00 66.62 94 PRO A CA 1
ATOM 695 C C . PRO A 1 94 ? -30.472 36.379 3.068 1.00 66.62 94 PRO A C 1
ATOM 697 O O . PRO A 1 94 ? -30.033 37.472 3.410 1.00 66.62 94 PRO A O 1
ATOM 700 N N . THR A 1 95 ? -31.124 36.099 1.929 1.00 59.56 95 THR A N 1
ATOM 701 C CA . THR A 1 95 ? -31.826 36.959 0.938 1.00 59.56 95 THR A CA 1
ATOM 702 C C . THR A 1 95 ? -31.199 38.275 0.502 1.00 59.56 95 THR A C 1
ATOM 704 O O . THR A 1 95 ? -31.202 39.230 1.307 1.00 59.56 95 THR A O 1
#

Sequence (95 aa):
MFGGELQGMTKNLAESRNEAMARLINEARNRGGNAIIGMRFDTTELGDVWTEICAYGTAVQAVPVTDAARYTASQLGYGVAAQAQPQHRGEAGPT

Foldseek 3Di:
DDPPVVVVVVVVVVVLQVVLVVVQVVVLVVVVAPDFPPWDWDWDDPPDPDIDIHIDGDGDHDDDDDPVSVVVCVVVVHPPPPPPDPPPPDPPDDD

Organism: NCBI:txid627089

pLDDT: mean 81.44, std 18.36, range [42.88, 98.5]

Radius of gyration: 20.96 Å; chains: 1; bounding box: 63×46×50 Å

=== Feature glossary ===
A reading guide for the features in this record.

Start from the sequence.

  · Sequence gives the chain of amino acids in standard one-letter code (A=alanine, C=cysteine, …, Y=tyrosine), r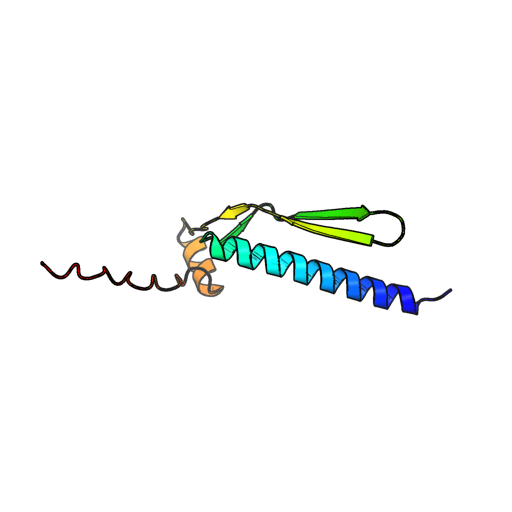ead N→C. It is the only feature that is directly encoded by the gene; all structural features are derived from the folded form of this sequence.

Fold it, and you get atomic coordinates and the backbone conformation that goes with them.

  · The mmCIF table is the protein's shape written out atom by atom. For each backbone N, Cα, C, and carbonyl O, it records an (x, y, z) coordinate triple in Å plus the residue type, chain letter, and residue number.

  · Backbone dihedral angles. Every residue except chain termini has a φ (preceding-C → N → Cα → C) and a ψ (N → Cα → C → next-N). They are reported in degrees following the IUPAC sign convention. Secondary structure is essentially a statement about which (φ, ψ) basin each residue occupies.

  · DSSP 8-state secondary structure assigns each residue one of H (α-helix), G (3₁₀-helix), I (π-helix), E (extended β-strand), B (isolated β-bridge), T (hydrogen-bonded turn), S (bend), or '-' (coil). The assignment is computed from backbone hydrogen-bond geometry via the Kabsch–Sander algorithm.

  · P-SEA three-state annotation labels each residue as helix, strand, or coil based purely on the geometry of the Cα trace. It serves as a fallback when the full backbone (and thus DSSP) is unavailable.

Summarize the fold with a handful of shape descriptors and a per-residue structural alphabet.

  · Radius of gyration (Rg) is the root-mean-square distance of Cα atoms from their centroid — a single number for overall size and compactness. A globular domain of N residues has Rg ≈ 2.2·N^0.38 Å; an extended or disordered chain has a much larger Rg. The Cα contact count is the number of residue pairs whose Cα atoms are within 8 Å and are more than four positions apart in sequence — a standard proxy for tertiary packing density. The bounding box is the smallest axis-aligned box enclosing all Cα atoms.

  · Foldseek's 3Di representation compresses backbone geometry into a per-residue letter drawn from a learned twenty-state alphabet. It captures the tertiary interaction pattern around each residue — which residues are packed against it in space, regardless of where they are in sequence.

  · Accessible surface area quantifies burial. A residue with SASA near zero is packed into the hydrophobic core; one with SASA >100 Å² sits on the surface. Computed here via the Shrake–Rupley numerical algorithm with a 1.4 Å probe.

Ask how reliable the model is.

  · For AlphaFold models, the B-factor field carries pLDDT — the model's own estimate of local accuracy on a 0–100 scale. Regions with pLDDT<50 should be treated as essentially unmodeled; they often correspond to intrinsically disordered segments.

  · For experimental (PDB) structures, the B-factor (temperature factor) quantifies the positional spread of each atom in the crystal — a combination of thermal vibration and static disorder — in units of Å². High B-factors mark flexible loops or poorly resolved regions; low B-factors mark the rigid, well-ordered core.

  · PAE(i, j) answers: if I align the predicted and true structures on residue i, how far off (in Å) do I expect residue j to be? A block-diagonal PAE matrix with low values on the blocks and high values off-diagonal is the signature of a multi-domain protein with confidently predicted domains but uncertain inter-domain orientation.

Place it in context: what it resembles, what it is annotated as, and how it looks.

  · Structural nearest neighbors (via Foldseek easy-search vs the PDB). Reported per hit: target PDB id, E-value, and alignment TM-score. A TM-score above ~0.5 is the conventional threshold for 'same fold'.

  · Functional annotations link the protein to curated databases. InterPro entries identify conserved domains and families by matching the sequence against member-database signatures (Pfam, PROSITE, CDD, …). Gene Ontology (GO) terms describe molecular function, biological process, and cellular component in a controlled vocabulary. CATH places the structure in a hierarchical fold classification (Class/Architecture/Topology/Homologous-superfamily). The organism is the source species.

  · Plot images: a contact map (which residues are close in 3D, as an N×N binary image), a Ramachandran scatter (backbone torsion angles, revealing secondary-structure composition at a glance), and — for AlphaFold structures — a PAE heatmap (pairwise prediction confidence).

  · Structure images are PyMOL renders from six orthogonal camera directions. Cartoon representation draws helices as coils and strands as arrows; sticks shows the backbone as bonds; surface shows the solvent-excluded envelope. Rainbow coloring maps sequence position to hue (blue→red, N→C); chain coloring assigns a distinct color per polypeptide.